Protein AF-A0A286RHS7-F1 (afdb_monomer)

pLDDT: mean 84.97, std 7.91, range [57.53, 97.06]

Sequence (98 aa):
MPGHVLVAVFIALLVLTALTVAATWVDLGPGNLFVAIGIATVKAALVALFFMHLRYDHPFYGLVFTLAILFLALFLGLTLVDVRQTFPEVQAALENPV

Foldseek 3Di:
DPCVVVVVLVVVLVVLVVVLVVLVVDCPDPCSVVVNVVSVVVSVVSCCVPVVVCVPDDVVVVVVVVVVVVVVVVVVVVVVVVCVVCVVVVVVCVVDPD

Solvent-accessible surface area (backbone atoms only — not comparable to full-atom values): 5580 Å² total; per-residue (Å²): 129,71,65,66,59,57,52,53,51,52,50,52,49,50,52,52,50,52,46,54,55,53,48,74,76,48,88,58,63,85,53,39,59,58,52,50,52,50,55,51,50,54,50,50,48,55,44,43,41,61,75,66,34,42,72,79,50,65,68,67,57,46,52,54,51,52,50,51,52,51,52,49,52,50,50,52,52,50,50,54,53,48,51,68,63,48,50,63,57,54,50,55,55,66,75,56,69,127

Secondary structure (DSSP, 8-state):
--HHHHHHHHHHHHHHHHHHHHHHHS--TTHHHHHHHHHHHHHHHHIIIIIS-TTTS-HHHHHHHHHHHHHHHHHHHHHHHHHHHHHHHHHHHHHS--

Mean predicted aligned error: 7.91 Å

Radius of gyration: 19.92 Å; Cα contacts (8 Å, |Δi|>4): 27; chains: 1; bounding box: 39×41×53 Å

Structure (mmCIF, N/CA/C/O backbone):
data_AF-A0A286RHS7-F1
#
_entry.id   AF-A0A286RHS7-F1
#
loop_
_atom_site.group_PDB
_atom_site.id
_atom_site.type_symbol
_atom_site.label_atom_id
_atom_site.label_alt_id
_atom_site.label_comp_id
_atom_site.label_asym_id
_atom_site.label_entity_id
_atom_site.label_seq_id
_atom_site.pdbx_PDB_ins_code
_atom_site.Cartn_x
_atom_site.Cartn_y
_atom_site.Cartn_z
_atom_site.occupancy
_atom_site.B_iso_or_equiv
_atom_site.auth_seq_id
_atom_site.auth_comp_id
_atom_site.auth_asym_id
_atom_site.auth_atom_id
_atom_site.pdbx_PDB_model_num
ATOM 1 N N . MET A 1 1 ? 10.559 -1.008 -22.759 1.00 57.53 1 MET A N 1
ATOM 2 C CA . MET A 1 1 ? 10.174 -2.350 -22.261 1.00 57.53 1 MET A CA 1
ATOM 3 C C . MET A 1 1 ? 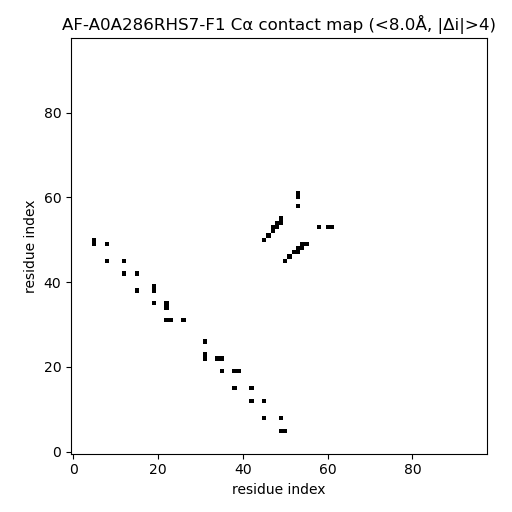9.352 -3.057 -23.314 1.00 57.53 1 MET A C 1
ATOM 5 O O . MET A 1 1 ? 8.559 -2.380 -23.961 1.00 57.53 1 MET A O 1
ATOM 9 N N . PRO A 1 2 ? 9.518 -4.369 -23.524 1.00 71.75 2 PRO A N 1
ATOM 10 C CA . PRO A 1 2 ? 8.662 -5.075 -24.457 1.00 71.75 2 PRO A CA 1
ATOM 11 C C . PRO A 1 2 ? 7.241 -5.147 -23.866 1.00 71.75 2 PRO A C 1
ATOM 13 O O . PRO A 1 2 ? 7.048 -5.581 -22.731 1.00 71.75 2 PRO A O 1
ATOM 16 N N . GLY A 1 3 ? 6.246 -4.656 -24.612 1.00 75.00 3 GLY A N 1
ATOM 17 C CA . GLY A 1 3 ? 4.895 -4.385 -24.093 1.00 75.00 3 GLY A CA 1
ATOM 18 C C . GLY A 1 3 ? 4.162 -5.596 -23.502 1.00 75.00 3 GLY A C 1
ATOM 19 O O . GLY A 1 3 ? 3.263 -5.427 -22.685 1.00 75.00 3 GLY A O 1
ATOM 20 N N . HIS A 1 4 ? 4.583 -6.817 -23.840 1.00 79.12 4 HIS A N 1
ATOM 21 C CA . HIS A 1 4 ? 3.984 -8.049 -23.326 1.00 79.12 4 HIS A CA 1
ATOM 22 C C . HIS A 1 4 ? 4.139 -8.217 -21.805 1.00 79.12 4 HIS A C 1
ATOM 24 O O . HIS A 1 4 ? 3.232 -8.747 -21.168 1.00 79.12 4 HIS A O 1
ATOM 30 N N . VAL A 1 5 ? 5.232 -7.729 -21.200 1.00 80.81 5 VAL A N 1
ATOM 31 C C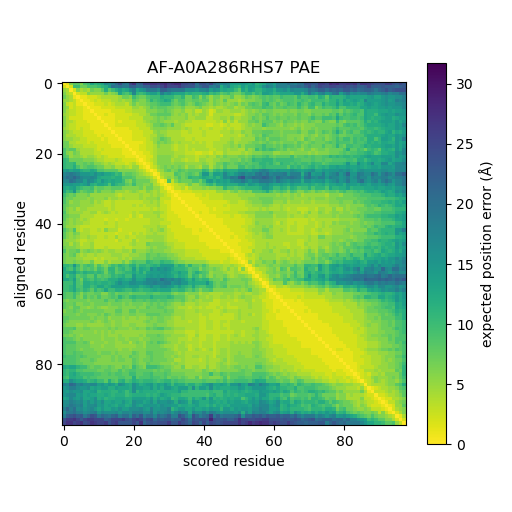A . VAL A 1 5 ? 5.429 -7.817 -19.739 1.00 80.81 5 VAL A CA 1
ATOM 32 C C . VAL A 1 5 ? 4.425 -6.926 -19.008 1.00 80.81 5 VAL A C 1
ATOM 34 O O . VAL A 1 5 ? 3.819 -7.356 -18.032 1.00 80.81 5 VAL A O 1
ATOM 37 N N . LEU A 1 6 ? 4.189 -5.708 -19.507 1.00 80.12 6 LEU A N 1
ATOM 38 C CA . LEU A 1 6 ? 3.241 -4.776 -18.893 1.00 80.12 6 LEU A CA 1
ATOM 39 C C . LEU A 1 6 ? 1.807 -5.308 -18.977 1.00 80.12 6 LEU A C 1
ATOM 41 O O . LEU A 1 6 ? 1.067 -5.224 -18.001 1.00 80.12 6 LEU A O 1
ATOM 45 N N . VAL A 1 7 ? 1.432 -5.902 -20.113 1.00 83.88 7 VAL A N 1
ATOM 46 C CA . VAL A 1 7 ? 0.110 -6.525 -20.289 1.00 83.88 7 VAL A CA 1
ATOM 47 C C . VAL A 1 7 ? -0.058 -7.734 -19.363 1.00 83.88 7 VAL A C 1
ATOM 49 O O . VAL A 1 7 ? -1.109 -7.881 -18.742 1.00 83.88 7 VAL A O 1
ATOM 52 N N . ALA A 1 8 ? 0.975 -8.566 -19.198 1.00 85.06 8 ALA A N 1
ATOM 53 C CA . ALA A 1 8 ? 0.934 -9.696 -18.270 1.00 85.06 8 ALA A CA 1
ATOM 54 C C . ALA A 1 8 ? 0.754 -9.242 -16.809 1.00 85.06 8 ALA A C 1
ATOM 56 O O . ALA A 1 8 ? -0.089 -9.784 -16.092 1.00 85.06 8 ALA A O 1
ATOM 57 N N . VAL A 1 9 ? 1.486 -8.209 -16.376 1.00 86.25 9 VAL A N 1
ATOM 58 C CA . VAL A 1 9 ? 1.338 -7.635 -15.027 1.00 86.25 9 VAL A CA 1
ATOM 59 C C . VAL A 1 9 ? -0.031 -6.976 -14.864 1.00 86.25 9 VAL A C 1
ATOM 61 O O . VAL A 1 9 ? -0.657 -7.132 -13.821 1.00 86.25 9 VAL A O 1
ATOM 64 N N . PHE A 1 10 ? -0.543 -6.296 -15.891 1.00 86.38 10 PHE A N 1
ATOM 65 C CA . PHE A 1 10 ? -1.886 -5.717 -15.869 1.00 86.38 10 PHE A CA 1
ATOM 66 C C . PHE A 1 10 ? -2.966 -6.784 -15.638 1.00 86.38 10 PHE A C 1
ATOM 68 O O . PHE A 1 10 ? -3.825 -6.613 -14.773 1.00 86.38 10 PHE A O 1
ATOM 75 N N . ILE A 1 11 ? -2.882 -7.920 -16.336 1.00 90.44 11 ILE A N 1
ATOM 76 C CA . ILE A 1 11 ? -3.796 -9.051 -16.122 1.00 90.44 11 ILE A CA 1
ATOM 77 C C . ILE A 1 11 ? -3.636 -9.608 -14.701 1.00 90.44 11 ILE A C 1
ATOM 79 O O . ILE A 1 11 ? -4.637 -9.826 -14.020 1.00 90.44 11 ILE A O 1
ATOM 83 N N . ALA A 1 12 ? -2.403 -9.779 -14.212 1.00 89.25 12 ALA A N 1
ATOM 84 C CA . ALA A 1 12 ? -2.158 -10.232 -12.842 1.00 89.25 12 ALA A CA 1
ATOM 85 C C . ALA A 1 12 ? -2.785 -9.288 -11.795 1.00 89.25 12 ALA A C 1
ATOM 87 O O . ALA A 1 12 ? -3.387 -9.753 -10.828 1.00 89.25 12 ALA A O 1
ATOM 88 N N . LEU A 1 13 ? -2.715 -7.970 -12.008 1.00 89.00 13 LEU A N 1
ATOM 89 C CA . LEU A 1 13 ? -3.348 -6.968 -11.144 1.00 89.00 13 LEU A CA 1
ATOM 90 C C . LEU A 1 13 ? -4.880 -7.021 -11.201 1.00 89.00 13 LEU A C 1
ATOM 92 O O . LEU A 1 13 ? -5.529 -6.831 -10.167 1.00 89.00 13 LEU A O 1
ATOM 96 N N . LEU A 1 14 ? -5.469 -7.288 -12.371 1.00 90.06 14 LEU A N 1
ATOM 97 C CA . LEU A 1 14 ? -6.914 -7.502 -12.489 1.00 90.06 14 LEU A CA 1
ATOM 98 C C . LEU A 1 14 ? -7.357 -8.753 -11.730 1.00 90.06 14 LEU A C 1
ATOM 100 O O . LEU A 1 14 ? -8.327 -8.683 -10.978 1.00 90.06 14 LEU A O 1
ATOM 104 N N . VAL A 1 15 ? -6.614 -9.856 -11.845 1.00 91.62 15 VAL A N 1
ATOM 105 C CA . VAL A 1 15 ? -6.883 -11.088 -11.086 1.00 91.62 15 VAL A CA 1
ATOM 106 C C . VAL A 1 15 ? -6.780 -10.832 -9.584 1.00 91.62 15 VAL A C 1
ATOM 108 O O . VAL A 1 15 ? -7.685 -11.201 -8.841 1.00 91.62 15 VAL A O 1
ATOM 111 N N . LEU A 1 16 ? -5.735 -10.135 -9.130 1.00 86.75 16 LEU A N 1
ATOM 112 C CA . LEU A 1 16 ? -5.588 -9.774 -7.718 1.00 86.75 16 LEU A CA 1
ATOM 113 C C . LEU A 1 16 ? -6.729 -8.875 -7.222 1.00 86.75 16 LEU A C 1
ATOM 115 O O . LEU A 1 16 ? -7.154 -8.993 -6.077 1.00 86.75 16 LEU A O 1
ATOM 119 N N . THR A 1 17 ? -7.252 -8.001 -8.083 1.00 88.31 17 THR A N 1
ATOM 120 C CA . THR A 1 17 ? -8.390 -7.132 -7.750 1.00 88.31 17 THR A CA 1
ATOM 121 C C . THR A 1 17 ? -9.691 -7.928 -7.653 1.00 88.31 17 THR A C 1
ATOM 123 O O . 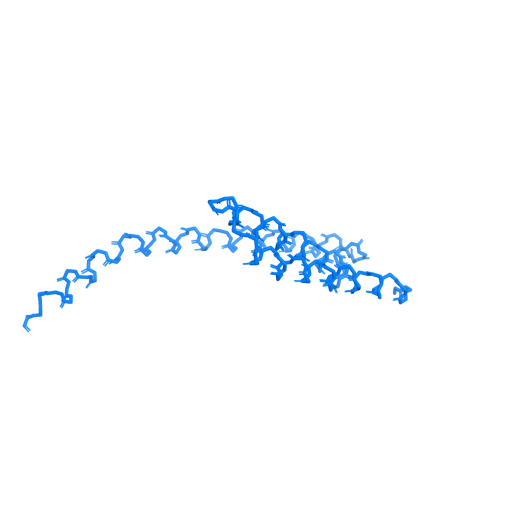THR A 1 17 ? -10.452 -7.761 -6.698 1.00 88.31 17 THR A O 1
ATOM 126 N N . ALA A 1 18 ? -9.929 -8.846 -8.589 1.00 89.38 18 ALA 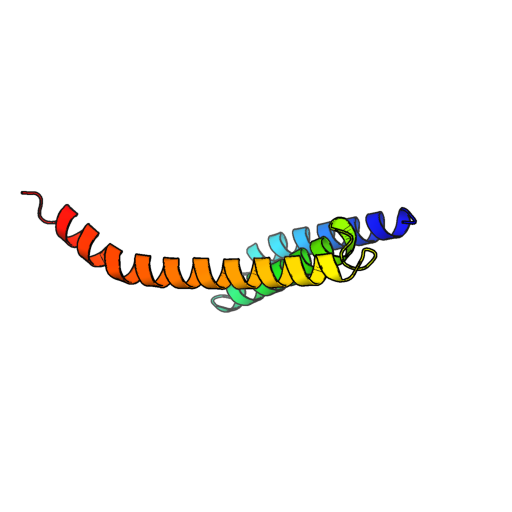A N 1
ATOM 127 C CA . ALA A 1 18 ? -11.045 -9.779 -8.501 1.00 89.38 18 ALA A CA 1
ATOM 128 C C . ALA A 1 18 ? -10.943 -10.636 -7.231 1.00 89.38 18 ALA A C 1
ATOM 130 O O . ALA A 1 18 ? -11.946 -10.837 -6.555 1.00 89.38 18 ALA A O 1
ATOM 131 N N . LEU A 1 19 ? -9.730 -11.055 -6.855 1.00 85.62 19 LEU A N 1
ATOM 132 C CA . LEU A 1 19 ? -9.480 -11.795 -5.623 1.00 85.62 19 LEU A CA 1
ATOM 133 C C . LEU A 1 19 ? -9.754 -10.953 -4.369 1.00 85.62 19 LEU A C 1
ATOM 135 O O . LEU A 1 19 ? -10.340 -11.477 -3.431 1.00 85.62 19 LEU A O 1
ATOM 139 N N . THR A 1 20 ? -9.408 -9.659 -4.344 1.00 86.25 20 THR A N 1
ATOM 140 C CA . THR A 1 20 ? -9.798 -8.781 -3.220 1.00 86.25 20 THR A CA 1
ATOM 141 C C . THR A 1 20 ? -11.308 -8.638 -3.097 1.00 86.25 20 THR A C 1
ATOM 143 O O . THR A 1 20 ? -11.828 -8.682 -1.987 1.00 86.25 20 THR A O 1
ATOM 146 N N . VAL A 1 21 ? -12.024 -8.514 -4.219 1.00 86.06 21 VAL A N 1
ATOM 147 C CA . VAL A 1 21 ? -13.490 -8.481 -4.193 1.00 86.06 21 VAL A CA 1
ATOM 148 C C . VAL A 1 21 ? -14.014 -9.828 -3.703 1.00 86.06 21 VAL A C 1
ATOM 150 O O . VAL A 1 21 ? -14.795 -9.855 -2.765 1.00 86.06 21 VAL A O 1
ATOM 153 N N . ALA A 1 22 ? -13.532 -10.950 -4.240 1.00 84.81 22 ALA A N 1
ATOM 154 C CA . ALA A 1 22 ? -13.910 -12.292 -3.795 1.00 84.81 22 ALA A CA 1
ATOM 155 C C . ALA A 1 22 ? -13.661 -12.512 -2.292 1.00 84.81 22 ALA A C 1
ATOM 157 O O . ALA A 1 22 ? -14.520 -13.061 -1.611 1.00 84.81 22 ALA A O 1
ATOM 158 N N . ALA A 1 23 ? -12.535 -12.026 -1.764 1.00 82.94 23 ALA A N 1
ATOM 159 C CA . ALA A 1 23 ? -12.212 -12.100 -0.342 1.00 82.94 23 ALA A CA 1
ATOM 160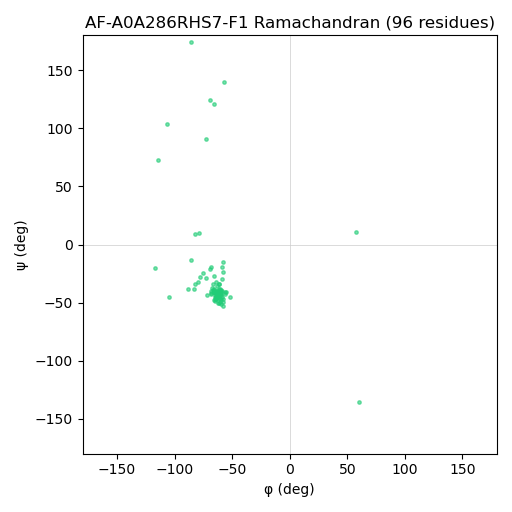 C C . ALA A 1 23 ? -13.238 -11.351 0.524 1.00 82.94 23 ALA A C 1
ATOM 162 O O . ALA A 1 23 ? -13.574 -11.836 1.595 1.00 82.94 23 ALA A O 1
ATOM 163 N N . THR A 1 24 ? -13.811 -10.238 0.045 1.00 78.75 24 THR A N 1
ATOM 164 C CA . THR A 1 24 ? -14.894 -9.548 0.777 1.00 78.75 24 THR A CA 1
ATOM 165 C C . THR A 1 24 ? -16.209 -10.327 0.840 1.00 78.75 24 THR A C 1
ATOM 167 O O . THR A 1 24 ? -17.014 -10.052 1.722 1.00 78.75 24 THR A O 1
ATOM 170 N N . TRP A 1 25 ? -16.431 -11.310 -0.040 1.00 78.88 25 TRP A N 1
ATOM 171 C CA . TRP A 1 25 ? -17.613 -12.183 0.017 1.00 78.88 25 TRP A CA 1
ATOM 172 C C . TRP A 1 25 ? -17.429 -13.381 0.957 1.00 78.88 25 TRP A C 1
ATOM 174 O O . TRP A 1 25 ? -18.404 -14.060 1.275 1.00 78.88 25 TRP A O 1
ATOM 184 N N . VAL A 1 26 ? -16.196 -13.668 1.383 1.00 78.56 26 VAL A N 1
ATOM 185 C CA . VAL A 1 26 ? -15.878 -14.796 2.262 1.00 78.56 26 VAL A CA 1
ATOM 186 C C . VAL A 1 26 ? -15.556 -14.261 3.653 1.00 78.56 26 VAL A C 1
ATOM 188 O O . VAL A 1 26 ? -14.461 -13.762 3.905 1.00 78.56 26 VAL A O 1
ATOM 191 N N . ASP A 1 27 ? -16.499 -14.401 4.583 1.00 73.75 27 ASP A N 1
ATOM 192 C CA . ASP A 1 27 ? -16.302 -13.992 5.974 1.00 73.75 27 ASP A CA 1
ATOM 193 C C . ASP A 1 27 ? -15.357 -14.954 6.710 1.00 73.75 27 ASP A C 1
ATOM 195 O O . ASP A 1 27 ? -15.753 -15.947 7.318 1.00 73.75 27 ASP A O 1
ATOM 199 N N . LEU A 1 28 ? -14.064 -14.635 6.665 1.00 69.62 28 LEU A N 1
ATOM 200 C CA . LEU A 1 28 ? -12.997 -15.315 7.415 1.00 69.62 28 LEU A CA 1
ATOM 201 C C . LEU A 1 28 ? -12.877 -14.800 8.867 1.00 69.62 28 LEU A C 1
ATOM 203 O O . LEU A 1 28 ? -11.906 -15.105 9.565 1.00 69.62 28 LEU A O 1
ATOM 207 N N . GLY A 1 29 ? -13.829 -13.980 9.325 1.00 78.38 29 GLY A N 1
ATOM 208 C CA . GLY A 1 29 ? -13.793 -13.342 10.639 1.00 78.38 29 GLY A CA 1
ATOM 209 C C . GLY A 1 29 ? -12.556 -12.437 10.810 1.00 78.38 29 GLY A C 1
ATOM 210 O O . GLY A 1 29 ? -12.203 -11.706 9.881 1.00 78.38 29 GLY A O 1
ATOM 211 N N . PRO A 1 30 ? -11.843 -12.484 11.956 1.00 77.69 30 PRO A N 1
ATOM 212 C CA . PRO A 1 30 ? -10.654 -11.654 12.209 1.00 77.69 30 PRO A CA 1
ATOM 213 C C . PRO A 1 30 ? -9.529 -11.833 11.175 1.00 77.69 30 PRO A C 1
ATOM 215 O O . PRO A 1 30 ? -8.706 -10.938 10.986 1.00 77.69 30 PRO A O 1
ATOM 218 N N . GLY A 1 31 ? -9.492 -12.984 10.492 1.00 82.31 31 GLY A N 1
ATOM 219 C CA . GLY A 1 31 ? -8.509 -13.291 9.453 1.00 82.31 31 GLY A CA 1
ATOM 220 C C . GLY A 1 31 ? -8.678 -12.470 8.173 1.00 82.31 31 GLY A C 1
ATOM 221 O O . GLY A 1 31 ? -7.707 -12.298 7.434 1.00 82.31 31 GLY A O 1
ATOM 222 N N . ASN A 1 32 ? -9.870 -11.916 7.922 1.00 85.44 32 ASN A N 1
ATOM 223 C CA . ASN A 1 32 ? -10.162 -11.171 6.696 1.00 85.44 32 ASN A CA 1
ATOM 224 C C . ASN A 1 32 ? -9.258 -9.936 6.540 1.00 85.44 32 ASN A C 1
ATOM 226 O O . ASN A 1 32 ? -8.764 -9.659 5.450 1.00 85.44 32 ASN A O 1
ATOM 230 N N . LEU A 1 33 ? -8.960 -9.238 7.642 1.00 86.19 33 LEU A N 1
ATOM 231 C CA . LEU A 1 33 ? -8.075 -8.072 7.621 1.00 86.19 33 LEU A CA 1
ATOM 232 C C . LEU A 1 33 ? -6.650 -8.442 7.185 1.00 86.19 33 LEU A C 1
ATOM 234 O O . LEU A 1 33 ? -6.064 -7.762 6.344 1.00 86.19 33 LEU A O 1
ATOM 238 N N . PHE A 1 34 ? -6.100 -9.534 7.721 1.00 88.19 34 PHE A N 1
ATOM 239 C CA . PHE A 1 34 ? -4.757 -9.996 7.363 1.00 88.19 34 PHE A CA 1
ATOM 240 C C . PHE A 1 34 ? -4.681 -10.408 5.891 1.00 88.19 34 PHE A C 1
ATOM 242 O O . PHE A 1 34 ? -3.720 -10.058 5.204 1.00 88.19 34 PHE A O 1
ATOM 249 N N . VAL A 1 35 ? -5.713 -11.095 5.389 1.00 88.19 35 VAL A N 1
ATOM 250 C CA . VAL A 1 35 ? -5.818 -11.466 3.972 1.00 88.19 35 VAL A CA 1
ATOM 251 C C . VAL A 1 35 ? -5.926 -10.219 3.093 1.00 88.19 35 VAL A C 1
ATOM 253 O O . VAL A 1 35 ? -5.180 -10.097 2.121 1.00 88.19 35 VAL A O 1
ATOM 256 N N . ALA A 1 36 ? -6.778 -9.258 3.453 1.00 88.44 36 ALA A N 1
ATOM 257 C CA . ALA A 1 36 ? -6.951 -8.013 2.709 1.00 88.44 36 ALA A CA 1
ATOM 258 C C . ALA A 1 36 ? -5.642 -7.209 2.617 1.00 88.44 36 ALA A C 1
ATOM 260 O O . ALA A 1 36 ? -5.247 -6.800 1.522 1.00 88.44 36 ALA A O 1
ATOM 261 N N . ILE A 1 37 ? -4.926 -7.041 3.735 1.00 90.12 37 ILE A N 1
ATOM 262 C CA . ILE A 1 37 ? -3.623 -6.355 3.768 1.00 90.12 37 ILE A CA 1
ATOM 263 C C . ILE A 1 37 ? -2.571 -7.134 2.968 1.00 90.12 37 ILE A C 1
ATOM 265 O O . ILE A 1 37 ? -1.789 -6.530 2.228 1.00 90.12 37 ILE A O 1
ATOM 269 N N . GLY A 1 38 ? -2.561 -8.466 3.066 1.00 91.06 38 GLY A N 1
ATOM 270 C CA . GLY A 1 38 ? -1.653 -9.319 2.300 1.00 91.06 38 GLY A CA 1
ATOM 271 C C . GLY A 1 38 ? -1.834 -9.141 0.792 1.00 91.06 38 GLY A C 1
ATOM 272 O O . GLY A 1 38 ? -0.873 -8.838 0.081 1.00 91.06 38 GLY A O 1
ATOM 273 N N . ILE A 1 39 ? -3.074 -9.238 0.302 1.00 90.38 39 ILE A N 1
ATOM 274 C CA . ILE A 1 39 ? -3.376 -9.053 -1.123 1.00 90.38 39 ILE A CA 1
ATOM 275 C C . ILE A 1 39 ? -3.047 -7.618 -1.567 1.00 90.38 39 ILE A C 1
ATOM 277 O O . ILE A 1 39 ? -2.438 -7.424 -2.624 1.00 90.38 39 ILE A O 1
ATOM 281 N N . ALA A 1 40 ? -3.387 -6.612 -0.755 1.00 89.81 40 ALA A N 1
ATOM 282 C CA . ALA A 1 40 ? -3.070 -5.214 -1.043 1.00 89.81 40 ALA A CA 1
ATOM 283 C C . ALA A 1 40 ? -1.554 -4.975 -1.169 1.00 89.81 40 ALA A C 1
ATOM 285 O O . ALA A 1 40 ? -1.115 -4.292 -2.096 1.00 89.81 40 ALA A O 1
ATOM 286 N N . THR A 1 41 ? -0.749 -5.593 -0.300 1.00 90.69 41 THR A N 1
ATOM 287 C CA . THR A 1 41 ? 0.719 -5.480 -0.320 1.00 90.69 41 THR A CA 1
ATOM 288 C C . THR A 1 41 ? 1.307 -6.089 -1.591 1.00 90.69 41 THR A C 1
ATOM 290 O O . THR A 1 41 ? 2.131 -5.460 -2.255 1.00 90.69 41 THR A O 1
ATOM 293 N N . VAL A 1 42 ? 0.846 -7.281 -1.988 1.00 92.19 42 VAL A N 1
ATOM 294 C CA . VAL A 1 42 ? 1.295 -7.931 -3.232 1.00 92.19 42 VAL A CA 1
ATOM 295 C C . VAL A 1 42 ? 0.924 -7.083 -4.452 1.00 92.19 42 VAL A C 1
ATOM 297 O O . VAL A 1 42 ? 1.760 -6.873 -5.334 1.00 92.19 42 VAL A O 1
ATOM 300 N N . LYS A 1 43 ? -0.297 -6.529 -4.482 1.00 90.88 43 LYS A N 1
ATOM 301 C CA . LYS A 1 43 ? -0.743 -5.621 -5.549 1.00 90.88 43 LYS A CA 1
ATOM 302 C C . LYS A 1 43 ? 0.169 -4.398 -5.652 1.00 90.88 43 LYS A C 1
ATOM 304 O O . LYS A 1 43 ? 0.632 -4.068 -6.744 1.00 90.88 43 LYS A O 1
ATOM 309 N N . ALA A 1 44 ? 0.443 -3.747 -4.522 1.00 88.31 44 ALA A N 1
ATOM 310 C CA . ALA A 1 44 ? 1.303 -2.571 -4.460 1.00 88.31 44 ALA A CA 1
ATOM 311 C C . ALA A 1 44 ? 2.735 -2.882 -4.926 1.00 88.31 44 ALA A C 1
ATOM 313 O O . ALA A 1 44 ? 3.300 -2.112 -5.702 1.00 88.31 44 ALA A O 1
ATOM 314 N N . ALA A 1 45 ? 3.293 -4.034 -4.538 1.00 88.00 45 ALA A N 1
ATOM 315 C CA . ALA A 1 45 ? 4.619 -4.466 -4.976 1.00 88.00 45 ALA A CA 1
ATOM 316 C C . ALA A 1 45 ? 4.689 -4.681 -6.500 1.00 88.00 45 ALA A C 1
ATOM 318 O O . ALA A 1 45 ? 5.613 -4.189 -7.144 1.00 88.00 45 ALA A O 1
ATOM 319 N N . LEU A 1 46 ? 3.695 -5.348 -7.102 1.00 85.94 46 LEU A N 1
ATOM 320 C CA . LEU A 1 46 ? 3.610 -5.523 -8.561 1.00 85.94 46 LEU A CA 1
ATOM 321 C C . LEU A 1 46 ? 3.540 -4.175 -9.298 1.00 85.94 46 LEU A C 1
ATOM 323 O O . LEU A 1 46 ? 4.225 -3.981 -10.303 1.00 85.94 46 LEU A O 1
ATOM 327 N N . VAL A 1 47 ? 2.760 -3.219 -8.789 1.00 88.06 47 VAL A N 1
ATOM 328 C CA . VAL A 1 47 ? 2.694 -1.866 -9.368 1.00 88.06 47 VAL A CA 1
ATOM 329 C C . VAL A 1 47 ? 4.043 -1.150 -9.244 1.00 88.06 47 VAL A C 1
ATOM 331 O O . VAL A 1 47 ? 4.536 -0.606 -10.235 1.00 88.06 47 VAL A O 1
ATOM 334 N N . ALA A 1 48 ? 4.673 -1.185 -8.068 1.00 86.00 48 ALA A N 1
ATOM 335 C CA . ALA A 1 48 ? 5.945 -0.511 -7.825 1.00 86.00 48 ALA A CA 1
ATOM 336 C C . ALA A 1 48 ? 7.087 -1.091 -8.679 1.00 86.00 48 ALA A C 1
ATOM 338 O O . ALA A 1 48 ? 7.827 -0.345 -9.314 1.00 86.00 48 ALA A O 1
ATOM 339 N N . LEU A 1 49 ? 7.224 -2.417 -8.766 1.00 82.56 49 LEU A N 1
ATOM 340 C CA . LEU A 1 49 ? 8.323 -3.021 -9.525 1.00 82.56 49 LEU A CA 1
ATOM 341 C C . LEU A 1 49 ? 8.202 -2.797 -11.040 1.00 82.56 49 LEU A C 1
ATOM 343 O O . LEU A 1 49 ? 9.222 -2.567 -11.694 1.00 82.56 49 LEU A O 1
ATOM 347 N N . PHE A 1 50 ? 6.990 -2.878 -11.599 1.00 81.56 50 PHE A N 1
ATOM 348 C CA . PHE A 1 50 ? 6.788 -2.904 -13.052 1.00 81.56 50 PHE A CA 1
ATOM 349 C C . PHE A 1 50 ? 6.268 -1.587 -13.634 1.00 81.56 50 PHE A C 1
ATOM 351 O O . PHE A 1 50 ? 6.797 -1.129 -14.644 1.00 81.56 50 PHE A O 1
ATOM 358 N N . PHE A 1 51 ? 5.263 -0.954 -13.022 1.00 77.56 51 PHE A N 1
ATOM 359 C CA . PHE A 1 51 ? 4.680 0.286 -13.554 1.00 77.56 51 PHE A CA 1
ATOM 360 C C . PHE A 1 51 ? 5.481 1.523 -13.146 1.00 77.56 51 PHE A C 1
ATOM 362 O O . PHE A 1 51 ? 5.714 2.393 -13.984 1.00 77.56 51 PHE A O 1
ATOM 369 N N . MET A 1 52 ? 5.996 1.571 -11.912 1.00 80.50 52 MET A N 1
ATOM 370 C CA . MET A 1 52 ? 6.916 2.637 -11.479 1.00 80.50 52 MET A CA 1
ATOM 371 C C . MET A 1 52 ? 8.360 2.431 -11.967 1.00 80.50 52 MET A C 1
ATOM 373 O O . MET A 1 52 ? 9.258 3.128 -11.511 1.00 80.50 52 MET A O 1
ATOM 377 N N . HIS A 1 53 ? 8.593 1.468 -12.868 1.00 72.25 53 HIS A N 1
ATOM 378 C CA . HIS A 1 53 ? 9.894 1.169 -13.476 1.00 72.25 53 HIS A CA 1
ATOM 379 C C . HIS A 1 53 ? 11.028 0.822 -12.489 1.00 72.25 53 HIS A C 1
ATOM 381 O O . HIS A 1 53 ? 12.170 0.646 -12.905 1.00 72.25 53 HIS A O 1
ATOM 387 N N . LEU A 1 54 ? 10.731 0.592 -11.205 1.00 73.81 54 LEU A N 1
ATOM 388 C CA . LEU A 1 54 ? 11.732 0.422 -10.146 1.00 73.81 54 LEU A CA 1
ATOM 389 C C . LEU A 1 54 ? 12.701 -0.747 -10.385 1.00 73.81 54 LEU A C 1
ATOM 391 O O . LEU A 1 54 ? 13.846 -0.708 -9.947 1.00 73.81 54 LEU A O 1
ATOM 395 N N . ARG A 1 55 ? 12.248 -1.801 -11.078 1.00 70.50 55 ARG A N 1
ATOM 396 C CA . ARG A 1 55 ? 13.071 -2.974 -11.417 1.00 70.50 55 ARG A CA 1
ATOM 397 C C . ARG A 1 55 ? 14.068 -2.719 -12.554 1.00 70.50 55 ARG A C 1
ATOM 399 O O . ARG A 1 55 ? 15.048 -3.464 -12.659 1.00 70.50 55 ARG A O 1
ATOM 406 N N . TYR A 1 56 ? 13.780 -1.749 -13.418 1.00 69.00 56 TYR A N 1
ATOM 407 C CA . TYR A 1 56 ? 14.475 -1.526 -14.687 1.00 69.00 56 TYR A CA 1
ATOM 408 C C . TYR A 1 56 ? 15.199 -0.177 -14.759 1.00 69.00 56 TYR A C 1
ATOM 410 O O . TYR A 1 56 ? 16.108 -0.038 -15.574 1.00 69.00 56 TYR A O 1
ATOM 418 N N . ASP A 1 57 ? 14.816 0.783 -13.920 1.00 70.75 57 ASP A N 1
ATOM 419 C CA . ASP A 1 57 ? 15.511 2.053 -13.746 1.00 70.75 57 ASP A CA 1
ATOM 420 C C . ASP A 1 57 ? 16.654 1.958 -12.722 1.00 70.75 57 ASP A C 1
ATOM 422 O O . ASP A 1 57 ? 16.887 0.936 -12.072 1.00 70.75 57 ASP A O 1
ATOM 426 N N . HIS A 1 58 ? 17.407 3.053 -12.596 1.00 74.19 58 HIS A N 1
ATOM 427 C CA . HIS A 1 58 ? 18.551 3.164 -11.698 1.00 74.19 58 HIS A CA 1
ATOM 428 C C . HIS A 1 58 ? 18.162 2.867 -10.229 1.00 74.19 58 HIS A C 1
ATOM 430 O O . HIS A 1 58 ? 17.140 3.374 -9.754 1.00 74.19 58 HIS A O 1
ATOM 436 N N . PRO A 1 59 ? 18.997 2.144 -9.449 1.00 77.12 59 PRO A N 1
ATOM 437 C CA . PRO A 1 59 ? 18.700 1.767 -8.056 1.00 77.12 59 PRO A CA 1
ATOM 438 C C . PRO A 1 59 ? 18.436 2.956 -7.116 1.00 77.12 59 PRO A C 1
ATOM 440 O O . PRO A 1 59 ? 17.868 2.785 -6.038 1.00 77.12 59 PRO A O 1
ATOM 443 N N . PHE A 1 60 ? 18.800 4.170 -7.535 1.00 82.88 60 PHE A N 1
ATOM 444 C CA . PHE A 1 60 ? 18.484 5.417 -6.837 1.00 82.88 60 PHE A CA 1
ATOM 445 C C . PHE A 1 60 ? 16.976 5.598 -6.596 1.00 82.88 60 PHE A C 1
ATOM 447 O O . PHE A 1 60 ? 16.580 5.982 -5.498 1.00 82.88 60 PHE A O 1
ATOM 454 N N . TYR A 1 61 ? 16.122 5.252 -7.565 1.00 83.25 61 TYR A N 1
ATOM 455 C CA . TYR A 1 61 ? 14.669 5.354 -7.384 1.00 83.25 61 TYR A CA 1
ATOM 456 C C . TYR A 1 61 ? 14.145 4.370 -6.330 1.00 83.25 61 TYR A C 1
ATOM 458 O O . TYR A 1 61 ? 13.247 4.713 -5.564 1.00 83.25 61 TYR A O 1
ATOM 466 N N . GLY A 1 62 ? 14.752 3.182 -6.221 1.00 83.94 62 GLY A N 1
ATOM 467 C CA . GLY A 1 62 ? 14.449 2.210 -5.165 1.00 83.94 62 GLY A CA 1
ATOM 468 C C . GLY A 1 62 ? 14.777 2.728 -3.764 1.00 83.94 62 GLY A C 1
ATOM 469 O O . GLY A 1 62 ? 13.992 2.538 -2.830 1.00 83.94 62 GLY A O 1
ATOM 470 N N . LEU A 1 63 ? 15.900 3.438 -3.620 1.00 88.25 63 LEU A N 1
ATOM 471 C CA . LEU A 1 63 ? 16.282 4.078 -2.359 1.00 88.25 63 LEU A CA 1
ATOM 472 C C . LEU A 1 63 ? 15.294 5.188 -1.970 1.00 88.25 63 LEU A C 1
ATOM 474 O O . LEU A 1 63 ? 14.828 5.215 -0.831 1.00 88.25 63 LEU A O 1
ATOM 478 N N . VAL A 1 64 ? 14.931 6.060 -2.916 1.00 90.06 64 VAL A N 1
ATOM 479 C CA . VAL A 1 64 ? 13.943 7.129 -2.689 1.00 90.06 64 VAL A CA 1
ATOM 480 C C . VAL A 1 64 ? 12.581 6.544 -2.308 1.00 90.06 64 VAL A C 1
ATOM 482 O O . VAL A 1 64 ? 11.962 7.020 -1.360 1.00 90.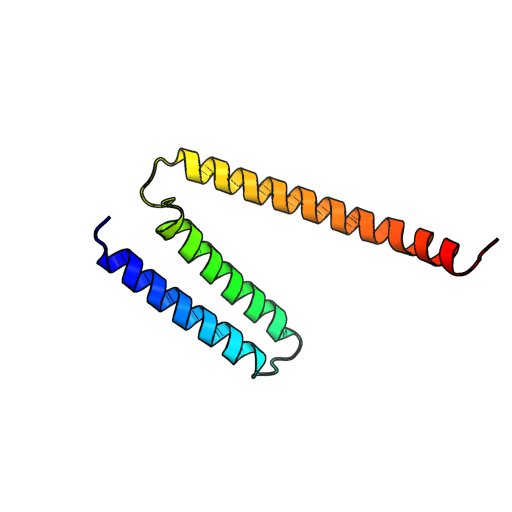06 64 VAL A O 1
ATOM 485 N N . PHE A 1 65 ? 12.134 5.480 -2.980 1.00 88.56 65 PHE A N 1
ATOM 486 C CA . PHE A 1 65 ? 10.884 4.793 -2.648 1.00 88.56 65 PHE A CA 1
ATOM 487 C C . PHE A 1 65 ? 10.909 4.189 -1.237 1.00 88.56 65 PHE A C 1
ATOM 489 O O . PHE A 1 65 ? 9.957 4.345 -0.475 1.00 88.56 65 PHE A O 1
ATOM 496 N N . THR A 1 66 ? 12.016 3.545 -0.859 1.00 89.31 66 THR A N 1
ATOM 497 C CA . THR A 1 66 ? 12.167 2.953 0.479 1.00 89.31 66 THR A CA 1
ATOM 498 C C . THR A 1 66 ? 12.154 4.030 1.563 1.00 89.31 66 THR A C 1
ATOM 500 O O . THR A 1 66 ? 11.476 3.871 2.577 1.00 89.31 66 THR A O 1
ATOM 503 N N . LEU A 1 67 ? 12.838 5.157 1.334 1.00 94.94 67 LEU A N 1
ATOM 504 C CA . LEU A 1 67 ? 12.774 6.312 2.229 1.00 94.94 67 LEU A CA 1
ATOM 505 C C . LEU A 1 67 ? 11.355 6.883 2.306 1.00 94.94 67 LEU A C 1
ATOM 507 O O . LEU A 1 67 ? 10.880 7.143 3.404 1.00 94.94 67 LEU A O 1
ATOM 511 N N . ALA A 1 68 ? 10.647 7.017 1.184 1.00 92.94 68 ALA A N 1
ATOM 512 C CA . ALA A 1 68 ? 9.265 7.491 1.184 1.00 92.94 68 ALA A CA 1
ATOM 513 C C . ALA A 1 68 ? 8.341 6.582 2.015 1.00 92.94 68 ALA A C 1
ATOM 515 O O . ALA A 1 68 ? 7.555 7.090 2.810 1.00 92.94 68 ALA A O 1
ATOM 516 N N . ILE A 1 69 ? 8.470 5.255 1.895 1.00 93.38 69 ILE A N 1
ATOM 517 C CA . ILE A 1 69 ? 7.721 4.284 2.714 1.00 93.38 69 ILE A CA 1
ATOM 518 C C . ILE A 1 69 ? 8.091 4.411 4.199 1.00 93.38 69 ILE A C 1
ATOM 520 O O . ILE A 1 69 ? 7.203 4.391 5.048 1.00 93.38 69 ILE A O 1
ATOM 524 N N . LEU A 1 70 ? 9.380 4.563 4.524 1.00 96.25 70 LEU A N 1
ATOM 525 C CA . LEU A 1 70 ? 9.845 4.740 5.904 1.00 96.25 70 LEU A CA 1
ATOM 526 C C . LEU A 1 70 ? 9.253 6.008 6.519 1.00 96.25 70 LEU A C 1
ATOM 528 O O . LEU A 1 70 ? 8.677 5.955 7.605 1.00 96.25 70 LEU A O 1
ATOM 532 N N . PHE A 1 71 ? 9.356 7.137 5.820 1.00 96.75 71 PHE A N 1
ATOM 533 C CA . PHE A 1 71 ? 8.786 8.399 6.278 1.00 96.75 71 PHE A CA 1
ATOM 534 C C . PHE A 1 71 ? 7.263 8.315 6.385 1.00 96.75 71 PHE A C 1
ATOM 536 O O . PHE A 1 71 ? 6.714 8.768 7.382 1.00 96.75 71 PHE A O 1
ATOM 543 N N . LEU A 1 72 ? 6.576 7.689 5.426 1.00 95.38 72 LEU A N 1
ATOM 544 C CA . LEU A 1 72 ? 5.134 7.455 5.507 1.00 95.38 72 LEU A CA 1
ATOM 545 C C . LEU A 1 72 ? 4.765 6.649 6.758 1.00 95.38 72 LEU A C 1
ATOM 547 O O . LEU A 1 72 ? 3.847 7.032 7.477 1.00 95.38 72 LEU A O 1
ATOM 551 N N . ALA A 1 73 ? 5.487 5.563 7.043 1.00 94.88 73 ALA A N 1
ATOM 552 C CA . ALA A 1 73 ? 5.258 4.746 8.231 1.00 94.88 73 ALA A CA 1
ATOM 553 C C . ALA A 1 73 ? 5.513 5.536 9.524 1.00 94.88 73 ALA A C 1
ATOM 555 O O . ALA A 1 73 ? 4.735 5.422 10.470 1.00 94.88 73 ALA A O 1
ATOM 556 N N . LEU A 1 74 ? 6.557 6.371 9.548 1.00 97.06 74 LEU A N 1
ATOM 557 C CA . LEU A 1 74 ? 6.848 7.264 10.667 1.00 97.06 74 LEU A CA 1
ATOM 558 C C . LEU A 1 74 ? 5.713 8.275 10.878 1.00 97.06 74 LEU A C 1
ATOM 560 O O . LEU A 1 74 ? 5.205 8.386 11.990 1.00 97.06 74 LEU A O 1
ATOM 564 N N . PHE A 1 75 ? 5.280 8.970 9.823 1.00 97.00 75 PHE A N 1
ATOM 565 C CA . PHE A 1 75 ? 4.184 9.939 9.893 1.00 97.00 75 PHE A CA 1
ATOM 566 C C . PHE A 1 75 ? 2.878 9.284 10.339 1.00 97.00 75 PHE A C 1
ATOM 568 O O . PHE A 1 75 ? 2.262 9.763 11.284 1.00 97.00 75 PHE A O 1
ATOM 575 N N . LEU A 1 76 ? 2.486 8.162 9.728 1.00 96.19 76 LEU A N 1
ATOM 576 C CA . LEU A 1 76 ? 1.283 7.430 10.129 1.00 96.19 76 LEU A CA 1
ATOM 577 C C . LEU A 1 76 ? 1.370 6.951 11.581 1.00 96.19 76 LEU A C 1
ATOM 579 O O . LEU A 1 76 ? 0.395 7.071 12.317 1.00 96.19 76 LEU A O 1
ATOM 583 N N . GLY A 1 77 ? 2.528 6.445 12.009 1.00 95.81 77 GLY A N 1
ATOM 584 C CA . GLY A 1 77 ? 2.751 6.029 13.391 1.00 95.81 77 GLY A CA 1
ATOM 585 C C . GLY A 1 77 ? 2.576 7.181 14.380 1.00 95.81 77 GLY A C 1
ATOM 586 O O . GLY A 1 77 ? 1.854 7.035 15.364 1.00 95.81 77 GLY A O 1
ATOM 587 N N . LEU A 1 78 ? 3.175 8.338 14.091 1.00 96.25 78 LEU A N 1
ATOM 588 C CA . LEU A 1 78 ? 3.035 9.536 14.921 1.00 96.25 78 LEU A CA 1
ATOM 589 C C . LEU A 1 78 ? 1.592 10.048 14.946 1.00 96.25 78 LEU A C 1
ATOM 591 O O . LEU A 1 78 ? 1.068 10.305 16.024 1.00 96.25 78 LEU A O 1
ATOM 595 N N . THR A 1 79 ? 0.921 10.127 13.795 1.00 95.44 79 THR A N 1
ATOM 596 C CA . THR A 1 79 ? -0.484 10.550 13.719 1.00 95.44 79 THR A CA 1
ATOM 597 C C . THR A 1 79 ? -1.406 9.608 14.491 1.00 95.44 79 THR A C 1
ATOM 599 O O . THR A 1 79 ? -2.326 10.070 15.153 1.00 95.44 79 THR A O 1
ATOM 602 N N . LEU A 1 80 ? -1.171 8.293 14.460 1.00 95.44 80 LEU A N 1
ATOM 603 C CA . LEU A 1 80 ? -1.975 7.341 15.234 1.00 95.44 80 LEU A CA 1
ATOM 604 C C . LEU A 1 80 ? -1.796 7.513 16.746 1.00 95.44 80 LEU A C 1
ATOM 606 O O . LEU A 1 80 ? -2.764 7.368 17.494 1.00 95.44 80 LEU A O 1
ATOM 610 N N . VAL A 1 81 ? -0.573 7.806 17.197 1.00 95.44 81 VAL A N 1
ATOM 611 C CA . VAL A 1 81 ? -0.297 8.109 18.608 1.00 95.44 81 VAL A CA 1
ATOM 612 C C . VAL A 1 81 ? -0.994 9.405 19.015 1.00 95.44 81 VAL A C 1
ATOM 614 O O . VAL A 1 81 ? -1.717 9.405 20.008 1.00 95.44 81 VAL A O 1
ATOM 617 N N . ASP A 1 82 ? -0.849 10.454 18.209 1.00 93.38 82 ASP A N 1
ATOM 618 C CA . ASP A 1 82 ? -1.457 11.769 18.429 1.00 93.38 82 ASP A CA 1
ATOM 619 C C . ASP A 1 82 ? -2.988 11.682 18.529 1.00 93.38 82 ASP A C 1
ATOM 621 O O . ASP A 1 82 ? -3.577 12.026 19.552 1.00 93.38 82 ASP A O 1
ATOM 625 N N . VAL A 1 83 ? -3.632 11.062 17.535 1.00 92.94 83 VAL A N 1
ATOM 626 C CA . VAL A 1 83 ? -5.077 10.782 17.529 1.00 92.94 83 VAL A CA 1
ATOM 627 C C . VAL A 1 83 ? -5.499 10.068 18.814 1.00 92.94 83 VAL A C 1
ATOM 629 O O . VAL A 1 83 ? -6.476 10.448 19.456 1.00 92.94 83 VAL A O 1
ATOM 632 N N . ARG A 1 84 ? -4.755 9.054 19.253 1.00 91.44 84 ARG A N 1
ATOM 633 C CA . ARG A 1 84 ? -5.126 8.303 20.455 1.00 91.44 84 ARG A CA 1
ATOM 634 C C . ARG A 1 84 ? -5.068 9.141 21.736 1.00 91.44 84 ARG A C 1
ATOM 636 O O . ARG A 1 84 ? -5.789 8.823 22.681 1.00 91.44 84 ARG A O 1
ATOM 643 N N . GLN A 1 85 ? -4.227 10.170 21.776 1.00 89.88 85 GLN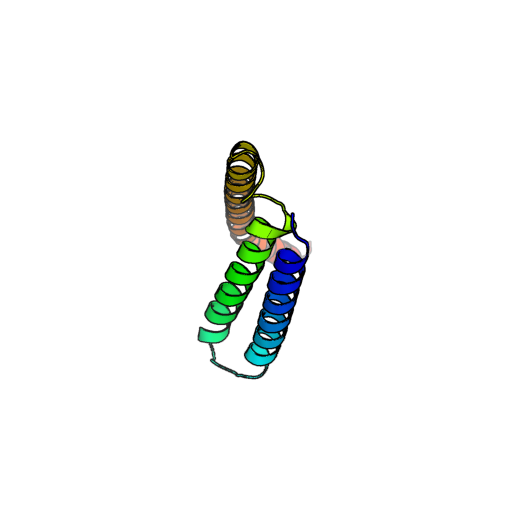 A N 1
ATOM 644 C CA . GLN A 1 85 ? -4.062 11.048 22.933 1.00 89.88 85 GLN A CA 1
ATOM 645 C C . GLN A 1 85 ? -5.041 12.227 22.918 1.00 89.88 85 GLN A C 1
ATOM 647 O O . GLN A 1 85 ? -5.578 12.566 23.968 1.00 89.88 85 GLN A O 1
ATOM 652 N N . THR A 1 86 ? -5.323 12.809 21.751 1.00 87.94 86 THR A N 1
ATOM 653 C CA . THR A 1 86 ? -6.182 13.997 21.624 1.00 87.94 86 THR A CA 1
ATOM 654 C C . THR A 1 86 ? -7.678 13.668 21.623 1.00 87.94 86 THR A C 1
ATOM 656 O O . THR A 1 86 ? -8.478 14.441 22.147 1.00 87.94 86 THR A O 1
ATOM 659 N N . PHE A 1 87 ? -8.096 12.521 21.071 1.00 84.06 87 PHE A N 1
ATOM 660 C CA . PHE A 1 87 ? -9.524 12.166 20.983 1.00 84.06 87 PHE A CA 1
ATOM 661 C C . PHE A 1 87 ? -10.275 12.163 22.334 1.00 84.06 87 PHE A C 1
ATOM 663 O O . PHE A 1 87 ? -11.391 12.687 22.370 1.00 84.06 87 PHE A O 1
ATOM 670 N N . PRO A 1 88 ? -9.714 11.639 23.446 1.00 82.62 88 PRO A N 1
ATOM 671 C CA . PRO A 1 88 ? -10.357 11.705 24.761 1.00 82.62 88 PRO A CA 1
ATOM 672 C C . PRO A 1 88 ? -10.598 13.138 25.255 1.00 82.62 88 PRO A C 1
ATOM 674 O O . PRO A 1 88 ? -11.658 13.428 25.808 1.00 82.62 88 PRO A O 1
ATOM 677 N N . GLU A 1 89 ? -9.638 14.042 25.033 1.00 82.00 89 GLU A N 1
ATOM 678 C CA . GLU A 1 89 ? -9.737 15.449 25.441 1.00 82.00 89 GLU A CA 1
ATOM 679 C C . GLU A 1 89 ? -10.805 16.195 24.629 1.00 82.00 89 GLU A C 1
ATOM 681 O O . GLU A 1 89 ? -11.611 16.939 25.189 1.00 82.00 89 GLU A O 1
ATOM 686 N N . VAL A 1 90 ? -10.868 15.944 23.317 1.00 81.31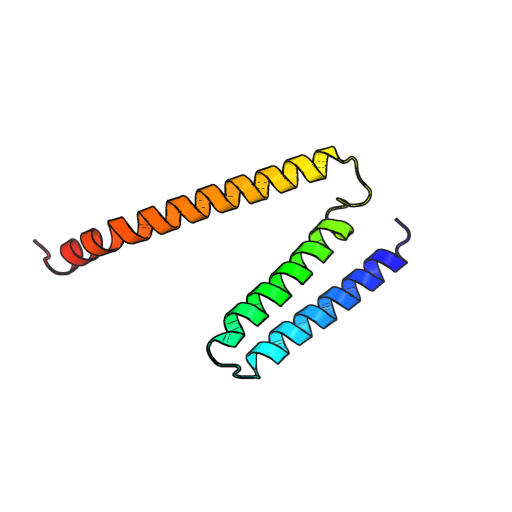 90 VAL A N 1
ATOM 687 C CA . VAL A 1 90 ? -11.883 16.536 22.431 1.00 81.31 90 VAL A CA 1
ATOM 688 C C . VAL A 1 90 ? -13.286 16.043 22.789 1.00 81.31 90 VAL A C 1
ATOM 690 O O . VAL A 1 90 ? -14.220 16.840 22.820 1.00 81.31 90 VAL A O 1
ATOM 693 N N . GLN A 1 91 ? -13.453 14.757 23.108 1.00 81.25 91 GLN A N 1
ATOM 694 C CA . GLN A 1 91 ? -14.754 14.213 23.504 1.00 81.25 91 GLN A CA 1
ATOM 695 C C . GLN A 1 91 ? -15.245 14.809 24.832 1.00 81.25 91 GLN A C 1
ATOM 697 O O . GLN A 1 91 ? -16.412 15.188 24.929 1.00 81.25 91 GLN A O 1
ATOM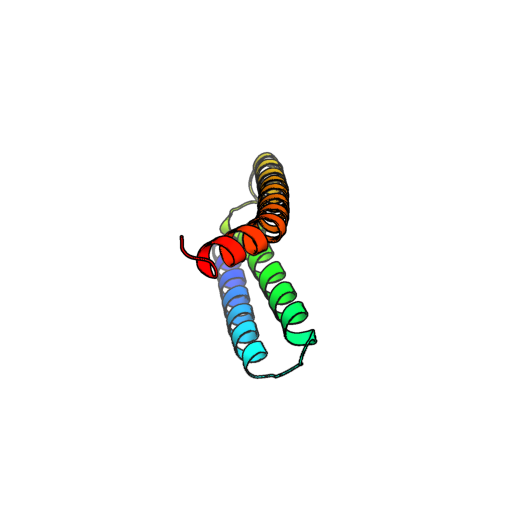 702 N N . ALA A 1 92 ? -14.353 14.982 25.812 1.00 81.44 92 ALA A N 1
ATOM 703 C CA . ALA A 1 92 ? -14.684 15.626 27.084 1.00 81.44 92 ALA A CA 1
ATOM 704 C C . ALA A 1 92 ? -15.107 17.101 26.916 1.00 81.44 92 ALA A C 1
ATOM 706 O O . ALA A 1 92 ? -16.008 17.565 27.614 1.00 81.44 92 ALA A O 1
ATOM 707 N N . ALA A 1 93 ? -14.500 17.828 25.971 1.00 81.00 93 ALA A N 1
ATOM 708 C CA . ALA A 1 93 ? -14.862 19.213 25.657 1.00 81.00 93 ALA A CA 1
ATOM 709 C C . ALA A 1 93 ? -16.204 19.347 24.907 1.00 81.00 93 ALA A C 1
ATOM 711 O O . ALA A 1 93 ? -16.883 20.361 25.044 1.00 81.00 93 ALA A O 1
ATOM 712 N N . LEU A 1 94 ? -16.595 18.340 24.118 1.00 81.19 94 LEU A N 1
ATOM 713 C CA . LEU A 1 94 ? -17.887 18.304 23.418 1.00 81.19 94 LEU A CA 1
ATOM 714 C C . LEU A 1 94 ? -19.044 17.884 24.337 1.00 81.19 94 LEU A C 1
ATOM 716 O O . LEU A 1 94 ? -20.173 18.327 24.140 1.00 81.19 94 LEU A O 1
ATOM 720 N N . GLU A 1 95 ? -18.772 17.020 25.318 1.00 83.75 95 GLU A N 1
ATOM 721 C CA . GLU A 1 95 ? -19.776 16.506 26.258 1.00 83.75 95 GLU A CA 1
ATOM 722 C C . GLU A 1 95 ? -20.128 17.511 27.364 1.00 83.75 95 GLU A C 1
ATOM 724 O O . GLU A 1 95 ? -21.257 17.512 27.852 1.00 83.75 95 GLU A O 1
ATOM 729 N N . ASN A 1 96 ? -19.197 18.401 27.722 1.00 75.44 96 ASN A N 1
ATOM 730 C CA . ASN A 1 96 ? -19.423 19.463 28.701 1.00 75.44 96 ASN A CA 1
ATOM 731 C C . ASN A 1 96 ? -19.348 20.843 28.022 1.00 75.44 96 ASN A C 1
ATOM 733 O O . ASN A 1 96 ? -18.346 21.551 28.166 1.00 75.44 96 ASN A O 1
ATOM 737 N N . PRO A 1 97 ? -20.370 21.218 27.228 1.00 69.44 97 PRO A N 1
ATOM 738 C CA . PRO A 1 97 ? -20.411 22.539 26.631 1.00 69.44 97 PRO A CA 1
ATOM 739 C C . PRO A 1 97 ? -20.569 23.569 27.756 1.00 69.44 97 PRO A C 1
ATOM 741 O O . PRO A 1 97 ? -21.521 23.507 28.534 1.00 69.44 97 PRO A O 1
ATOM 744 N N . VAL A 1 98 ? -19.602 24.483 27.853 1.00 66.38 98 VAL A N 1
ATOM 745 C CA . VAL A 1 98 ? -19.731 25.740 28.611 1.00 66.38 98 VAL A CA 1
ATOM 746 C C . VAL A 1 98 ? -20.972 26.522 28.200 1.00 66.38 98 VAL A C 1
ATOM 748 O O . VAL A 1 98 ? -21.285 26.542 26.987 1.00 66.38 98 VAL A O 1
#

InterPro domains:
  IPR005171 Cytochrome C oxidase subunit IV, prokaryotes [PF03626] (7-76)
  IPR011743 Caa(3)-type oxidase, subunit IV [TIGR02229] (7-83)

Organism: NCBI:txid1331910